Protein AF-G9PRA5-F1 (afdb_monomer)

Secondary structure (DSSP, 8-state):
--SGGGPPP------HHHHHHHHHHHHHHT--HHHHHHHHHHHHHHHHHHHHHHHHHHHHHHTT-S----HHHHHHHHT---

Structure (mmCIF, N/CA/C/O backbone):
data_AF-G9PRA5-F1
#
_entry.id   AF-G9PRA5-F1
#
loop_
_atom_site.group_PDB
_atom_site.id
_atom_site.type_symbol
_atom_site.label_atom_id
_atom_site.label_alt_id
_atom_site.label_comp_id
_atom_site.label_asym_id
_atom_site.label_entity_id
_atom_site.label_seq_id
_atom_site.pdbx_PDB_ins_code
_atom_site.Cartn_x
_atom_site.Cartn_y
_atom_site.Cartn_z
_atom_site.occupancy
_atom_site.B_iso_or_equiv
_atom_site.auth_seq_id
_atom_site.auth_comp_id
_atom_site.auth_asym_id
_atom_site.auth_atom_id
_atom_site.pdbx_PDB_model_num
ATOM 1 N N . MET A 1 1 ? -5.954 -26.219 11.888 1.00 45.66 1 MET A N 1
ATOM 2 C CA . MET A 1 1 ? -5.542 -25.089 12.753 1.00 45.66 1 MET A CA 1
ATOM 3 C C . MET A 1 1 ? -4.035 -24.845 12.612 1.00 45.66 1 MET A C 1
ATOM 5 O O . MET A 1 1 ? -3.288 -25.287 13.467 1.00 45.66 1 MET A O 1
ATOM 9 N N . SER A 1 2 ? -3.564 -24.198 11.534 1.00 52.91 2 SER A N 1
ATOM 10 C CA . SER A 1 2 ? -2.109 -24.009 11.315 1.00 52.91 2 SER A CA 1
ATOM 11 C C . SER A 1 2 ? -1.729 -22.749 10.512 1.00 52.91 2 SER A C 1
ATOM 13 O O . SER A 1 2 ? -0.656 -22.701 9.927 1.00 52.91 2 SER A O 1
ATOM 15 N N . ALA A 1 3 ? -2.585 -21.721 10.460 1.00 55.66 3 ALA A N 1
ATOM 16 C CA . ALA A 1 3 ? -2.254 -20.455 9.782 1.00 55.66 3 ALA A CA 1
ATOM 17 C C . ALA A 1 3 ? -1.651 -19.401 10.733 1.00 55.66 3 ALA A C 1
ATOM 19 O O . ALA A 1 3 ? -0.983 -18.472 10.296 1.00 55.66 3 ALA A O 1
ATOM 20 N N . LEU A 1 4 ? -1.849 -19.544 12.049 1.00 53.75 4 LEU A N 1
ATOM 21 C CA . LEU A 1 4 ? -1.39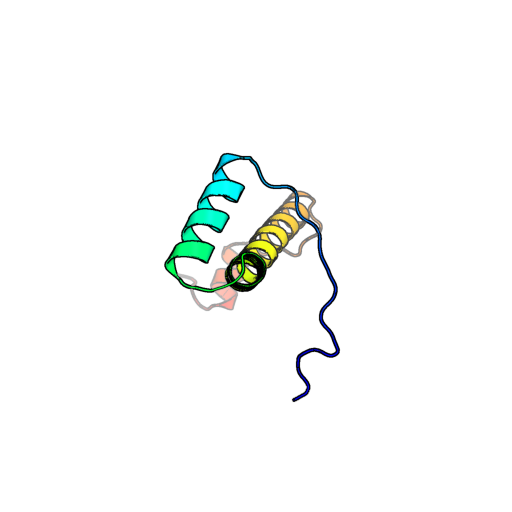5 -18.553 13.034 1.00 53.75 4 LEU A CA 1
ATOM 22 C C . LEU A 1 4 ? 0.097 -18.669 13.394 1.00 53.75 4 LEU A C 1
ATOM 24 O O . LEU A 1 4 ? 0.616 -17.784 14.064 1.00 53.75 4 LEU A O 1
ATOM 28 N N . ALA A 1 5 ? 0.801 -19.709 12.940 1.00 55.78 5 ALA A N 1
ATOM 29 C CA . ALA A 1 5 ? 2.191 -19.961 13.330 1.00 55.78 5 ALA A CA 1
ATOM 30 C C . ALA A 1 5 ? 3.238 -19.040 12.656 1.00 55.78 5 ALA A C 1
ATOM 32 O O . ALA A 1 5 ? 4.400 -19.097 13.038 1.00 55.78 5 ALA A O 1
ATOM 33 N N . SER A 1 6 ? 2.859 -18.185 11.692 1.00 74.06 6 SER A N 1
ATOM 34 C CA . SER A 1 6 ? 3.806 -17.329 10.939 1.00 74.06 6 SER A CA 1
ATOM 35 C C . SER A 1 6 ? 3.504 -15.818 10.996 1.00 74.06 6 SER A C 1
ATOM 37 O O . SER A 1 6 ? 4.207 -15.013 10.386 1.00 74.06 6 SER A O 1
ATOM 39 N N . ALA A 1 7 ? 2.470 -15.381 11.723 1.00 75.12 7 ALA A N 1
ATOM 40 C CA . ALA A 1 7 ? 2.121 -13.958 11.753 1.00 75.12 7 ALA A CA 1
ATOM 41 C C . ALA A 1 7 ? 3.150 -13.148 12.566 1.00 75.12 7 ALA A C 1
ATOM 43 O O . ALA A 1 7 ? 3.329 -13.383 13.762 1.00 75.12 7 ALA A O 1
ATOM 44 N N . ARG A 1 8 ? 3.802 -12.167 11.927 1.00 88.75 8 ARG A N 1
ATOM 45 C CA . ARG A 1 8 ? 4.703 -11.213 12.592 1.00 88.75 8 ARG A CA 1
ATOM 46 C C . ARG A 1 8 ? 3.948 -9.918 12.913 1.00 88.75 8 ARG A C 1
ATOM 48 O O . ARG A 1 8 ? 3.225 -9.421 12.049 1.00 88.75 8 ARG A O 1
ATOM 55 N N . PRO A 1 9 ? 4.072 -9.372 14.135 1.00 89.94 9 PRO A N 1
ATOM 56 C CA . PRO A 1 9 ? 3.423 -8.118 14.483 1.00 89.94 9 PRO A CA 1
ATOM 57 C C . PRO A 1 9 ? 4.091 -6.948 13.754 1.00 89.94 9 PRO A C 1
ATOM 59 O O . PRO A 1 9 ? 5.314 -6.831 13.743 1.00 89.94 9 PRO A O 1
ATOM 62 N N . THR A 1 10 ? 3.266 -6.051 13.222 1.00 90.50 10 THR A N 1
ATOM 63 C CA . THR A 1 10 ? 3.696 -4.792 12.604 1.00 90.50 10 THR A CA 1
ATOM 64 C C . THR A 1 10 ? 2.958 -3.645 13.280 1.00 90.50 10 THR A C 1
ATOM 66 O O . THR A 1 10 ? 1.751 -3.727 13.511 1.00 90.50 10 THR A O 1
ATOM 69 N N . SER A 1 11 ? 3.683 -2.575 13.608 1.00 93.25 11 SER A N 1
ATOM 70 C CA . SER A 1 11 ? 3.106 -1.336 14.131 1.00 93.25 11 SER A CA 1
ATOM 71 C C . SER A 1 11 ? 3.129 -0.272 13.043 1.00 93.25 11 SER A C 1
ATOM 73 O O . SER A 1 11 ? 4.160 -0.064 12.407 1.00 93.25 11 SER A O 1
ATOM 75 N N . VAL A 1 12 ? 2.000 0.402 12.838 1.00 92.62 12 VAL A N 1
ATOM 76 C CA . VAL A 1 12 ? 1.860 1.491 11.866 1.00 92.62 12 VAL A CA 1
ATOM 77 C C . VAL A 1 12 ? 1.360 2.743 12.572 1.00 92.62 12 VAL A C 1
ATOM 79 O O . VAL A 1 12 ? 0.540 2.671 13.490 1.00 92.62 12 VAL A O 1
ATOM 82 N N . ARG A 1 13 ? 1.856 3.903 12.142 1.00 95.56 13 ARG A N 1
ATOM 83 C CA . ARG A 1 13 ? 1.323 5.198 12.568 1.00 95.56 13 ARG A CA 1
ATOM 84 C C . ARG A 1 13 ? 0.245 5.616 11.584 1.00 95.56 13 ARG A C 1
ATOM 86 O O . ARG A 1 13 ? 0.476 5.594 10.382 1.00 95.56 13 ARG A O 1
ATOM 93 N N . LEU A 1 14 ? -0.908 5.997 12.113 1.00 96.00 14 LEU A N 1
ATOM 94 C CA . LEU A 1 14 ? -2.031 6.509 11.340 1.00 96.00 14 LEU A CA 1
ATOM 95 C C . LEU A 1 14 ? -2.358 7.907 11.842 1.00 96.00 14 LEU A C 1
ATOM 97 O O . LEU A 1 14 ? -2.215 8.192 13.036 1.00 96.00 14 LEU A O 1
ATOM 101 N N . ASP A 1 15 ? -2.816 8.763 10.938 1.00 98.25 15 ASP A N 1
ATOM 102 C CA . ASP A 1 15 ? -3.418 10.026 11.327 1.00 98.25 15 ASP A CA 1
ATOM 103 C C . ASP A 1 15 ? -4.707 9.786 12.143 1.00 98.25 15 ASP A C 1
ATOM 105 O O . ASP A 1 15 ? -5.293 8.692 12.166 1.00 98.25 15 ASP A O 1
ATOM 109 N N . VAL A 1 16 ? -5.139 10.829 12.854 1.00 98.06 16 VAL A N 1
ATOM 110 C CA . VAL A 1 16 ? -6.291 10.758 13.762 1.00 98.06 16 VAL A CA 1
ATOM 111 C C . VAL A 1 16 ? -7.571 10.383 13.014 1.00 98.06 16 VAL A C 1
ATOM 113 O O . VAL A 1 16 ? -8.373 9.604 13.532 1.00 98.06 16 VAL A O 1
ATOM 116 N N . GLU A 1 17 ? -7.767 10.897 11.802 1.00 98.31 17 GLU A N 1
ATOM 117 C CA . GLU A 1 17 ? -8.984 10.669 11.031 1.00 98.31 17 GLU A CA 1
ATOM 118 C C . GLU A 1 17 ? -9.085 9.208 10.581 1.00 98.31 17 GLU A C 1
ATOM 120 O O . GLU A 1 17 ? -10.105 8.549 10.818 1.00 98.31 17 GLU A O 1
ATOM 125 N N . THR A 1 18 ? -8.015 8.665 10.001 1.00 97.56 18 THR A N 1
ATOM 126 C CA . THR A 1 18 ? -7.941 7.268 9.559 1.00 97.56 18 THR A CA 1
ATOM 127 C C . THR A 1 18 ? -8.140 6.308 10.728 1.00 97.56 18 THR A C 1
ATOM 129 O O . THR A 1 18 ? -8.928 5.360 10.633 1.00 97.56 18 THR A O 1
ATOM 132 N N . SER A 1 19 ? -7.505 6.586 11.870 1.00 97.06 19 SER A N 1
ATOM 133 C CA . SER A 1 19 ? -7.681 5.796 13.093 1.00 97.06 19 SER A CA 1
ATOM 134 C C . SER A 1 19 ? -9.147 5.775 13.556 1.00 97.06 19 SER A C 1
ATOM 136 O O . SER A 1 19 ? -9.720 4.708 13.798 1.00 97.06 19 SER A O 1
ATOM 138 N N . GLN A 1 20 ? -9.818 6.933 13.569 1.00 98.25 20 GLN A N 1
ATOM 139 C CA . GLN A 1 20 ? -11.238 7.020 13.923 1.00 98.25 20 GLN A CA 1
ATOM 140 C C . GLN A 1 20 ? -12.155 6.313 12.914 1.00 98.25 20 GLN A C 1
ATOM 142 O O . GLN A 1 20 ? -13.174 5.730 13.303 1.00 98.25 20 GLN A O 1
ATOM 147 N N . ARG A 1 21 ? -11.832 6.359 11.614 1.00 98.06 21 ARG A N 1
ATOM 148 C CA . ARG A 1 21 ? -12.571 5.622 10.576 1.00 98.06 21 ARG A CA 1
ATOM 149 C C . ARG A 1 21 ? -12.478 4.114 10.813 1.00 98.06 21 ARG A C 1
ATOM 151 O O . ARG A 1 21 ? -13.515 3.446 10.775 1.00 98.06 21 ARG A O 1
ATOM 158 N N . LEU A 1 22 ? -11.290 3.600 11.138 1.00 97.31 22 LEU A N 1
ATOM 159 C CA . LEU A 1 22 ? -11.085 2.195 11.507 1.00 97.31 22 LEU A CA 1
ATOM 160 C C . LEU A 1 22 ? -11.849 1.814 12.780 1.00 97.31 22 LEU A C 1
ATOM 162 O O . LEU A 1 22 ? -12.498 0.770 12.800 1.00 97.31 22 LEU A O 1
ATOM 166 N N . ASP A 1 23 ? -11.841 2.663 13.811 1.00 97.94 23 ASP A N 1
ATOM 167 C CA . ASP A 1 23 ? -12.613 2.435 15.040 1.00 97.94 23 ASP A CA 1
ATOM 168 C C . ASP A 1 23 ? -14.119 2.329 14.758 1.00 97.94 23 ASP A C 1
ATOM 170 O O . ASP A 1 23 ? -14.799 1.429 15.260 1.00 97.94 23 ASP A O 1
ATOM 174 N N . ARG A 1 24 ? -14.663 3.237 13.936 1.00 98.44 24 ARG A N 1
ATOM 175 C CA . ARG A 1 24 ? -16.079 3.208 13.537 1.00 98.44 24 ARG A CA 1
ATOM 176 C C . ARG A 1 24 ? -16.412 1.944 12.747 1.00 98.44 24 ARG A C 1
ATOM 178 O O . ARG A 1 24 ? -17.446 1.332 13.011 1.00 98.44 24 ARG A O 1
ATOM 185 N N . LEU A 1 25 ? -15.557 1.550 11.803 1.00 98.12 25 LEU A N 1
ATOM 186 C CA . LEU A 1 25 ? -15.757 0.345 10.997 1.00 98.12 25 LEU A CA 1
ATOM 187 C C . LEU A 1 25 ? -15.723 -0.923 11.860 1.00 98.12 25 LEU A C 1
ATOM 189 O O . LEU A 1 25 ? -16.627 -1.751 11.761 1.00 98.12 25 LEU A O 1
ATOM 193 N N . ALA A 1 26 ? -14.737 -1.033 12.750 1.00 98.19 26 ALA A N 1
ATOM 194 C CA . ALA A 1 26 ? -14.604 -2.131 13.701 1.00 98.19 26 ALA A CA 1
ATOM 195 C C . ALA A 1 26 ? -15.859 -2.283 14.578 1.00 98.19 26 ALA A C 1
ATOM 197 O O . ALA A 1 26 ? -16.456 -3.359 14.631 1.00 98.19 26 ALA A O 1
ATOM 198 N N . ARG A 1 27 ? -16.329 -1.183 15.190 1.00 98.31 27 ARG A N 1
ATOM 199 C CA . ARG A 1 27 ? -17.549 -1.185 16.019 1.00 98.31 27 ARG A CA 1
ATOM 200 C C . ARG A 1 27 ? -18.794 -1.611 15.244 1.00 98.31 27 ARG A C 1
ATOM 202 O O . ARG A 1 27 ? -19.575 -2.406 15.749 1.00 98.31 27 ARG A O 1
ATOM 209 N N . ARG A 1 28 ? -18.977 -1.101 14.022 1.00 98.44 28 ARG A N 1
ATOM 210 C CA . ARG A 1 28 ? -20.165 -1.386 13.195 1.00 98.44 28 ARG A CA 1
ATOM 211 C C . ARG A 1 28 ? -20.263 -2.841 12.740 1.00 98.44 28 ARG A C 1
ATOM 213 O O . ARG A 1 28 ? -21.354 -3.300 12.435 1.00 98.44 28 ARG A O 1
ATOM 220 N N . THR A 1 29 ? -19.136 -3.536 12.642 1.00 98.00 29 THR A N 1
ATOM 221 C CA . THR A 1 29 ? -19.038 -4.863 12.010 1.00 98.00 29 THR A CA 1
ATOM 222 C C . THR A 1 29 ? -18.705 -5.981 12.995 1.00 98.00 29 THR A C 1
ATOM 224 O O . THR A 1 29 ? -18.718 -7.152 12.620 1.00 98.00 29 THR A O 1
ATOM 227 N N . GLY A 1 30 ? -18.369 -5.636 14.243 1.00 98.12 30 GLY A N 1
ATOM 228 C CA . GLY A 1 30 ? -17.955 -6.595 15.268 1.00 98.12 30 GLY A CA 1
ATOM 229 C C . GLY A 1 30 ? -16.583 -7.229 15.011 1.00 98.12 30 GLY A C 1
ATOM 230 O O . GLY A 1 30 ? -16.281 -8.280 15.573 1.00 98.12 30 GLY A O 1
ATOM 231 N N . ARG A 1 31 ? -15.746 -6.633 14.152 1.00 98.00 31 ARG A N 1
ATOM 232 C CA . ARG A 1 31 ? -14.382 -7.108 13.856 1.00 98.00 31 ARG A CA 1
ATOM 233 C C . ARG A 1 31 ? -13.329 -6.178 14.454 1.00 98.00 31 ARG A C 1
ATOM 235 O O . ARG A 1 31 ? -13.595 -5.016 14.738 1.00 98.00 31 ARG A O 1
ATOM 242 N N . SER A 1 32 ? -12.113 -6.686 14.650 1.00 97.06 32 SER A N 1
ATOM 243 C CA . SER A 1 32 ? -11.009 -5.886 15.191 1.00 97.06 32 SER A CA 1
ATOM 244 C C . SER A 1 32 ? -10.443 -4.914 14.151 1.00 97.06 32 SER A C 1
ATOM 246 O O . SER A 1 32 ? -10.488 -5.170 12.949 1.00 97.06 32 SER A O 1
ATOM 248 N N . ARG A 1 33 ? -9.816 -3.823 14.605 1.00 95.81 33 ARG A N 1
ATOM 249 C CA . ARG A 1 33 ? -9.042 -2.933 13.719 1.00 95.81 33 ARG A CA 1
ATOM 250 C C . ARG A 1 33 ? -7.963 -3.677 12.938 1.00 95.81 33 ARG A C 1
ATOM 252 O O . ARG A 1 33 ? -7.795 -3.438 11.750 1.00 95.81 33 ARG A O 1
ATOM 259 N N . ALA A 1 34 ? -7.265 -4.598 13.604 1.00 94.81 34 ALA A N 1
ATOM 260 C CA . ALA A 1 34 ? -6.194 -5.385 13.003 1.00 94.81 34 ALA A CA 1
ATOM 261 C C . ALA A 1 34 ? -6.687 -6.244 11.829 1.00 94.81 34 ALA A C 1
ATOM 263 O O . ALA A 1 34 ? -5.944 -6.440 10.875 1.00 94.81 34 ALA A O 1
ATOM 264 N N . PHE A 1 35 ? -7.938 -6.723 11.869 1.00 95.50 35 PHE A N 1
ATOM 265 C CA . PHE A 1 35 ? -8.544 -7.419 10.734 1.00 95.50 35 PHE A CA 1
ATOM 266 C C . PHE A 1 35 ? -8.627 -6.511 9.502 1.00 95.50 35 PHE A C 1
ATOM 268 O O . PHE A 1 35 ? -8.215 -6.922 8.424 1.00 95.50 35 PHE A O 1
ATOM 275 N N . TYR A 1 36 ? -9.113 -5.278 9.666 1.00 96.31 36 TYR A N 1
ATOM 276 C CA . TYR A 1 36 ? -9.248 -4.331 8.557 1.00 96.31 36 TYR A CA 1
ATOM 277 C C . TYR A 1 36 ? -7.917 -3.783 8.067 1.00 96.31 36 TYR A C 1
ATOM 279 O O . TYR A 1 36 ? -7.741 -3.640 6.865 1.00 96.31 36 TYR A O 1
ATOM 287 N N . LEU A 1 37 ? -6.977 -3.525 8.977 1.00 95.38 37 LEU A N 1
ATOM 288 C CA . LEU A 1 37 ? -5.639 -3.093 8.595 1.00 95.38 37 LEU A CA 1
ATOM 289 C C . LEU A 1 37 ? -4.933 -4.172 7.769 1.00 95.38 37 LEU A C 1
ATOM 291 O O . LEU A 1 37 ? -4.412 -3.871 6.704 1.00 95.38 37 LEU A O 1
ATOM 295 N N . ARG A 1 38 ? -4.962 -5.431 8.229 1.00 94.81 38 ARG A N 1
ATOM 296 C CA . ARG A 1 38 ? -4.389 -6.549 7.474 1.00 94.81 38 ARG A CA 1
ATOM 297 C C . ARG A 1 38 ? -5.057 -6.694 6.111 1.00 94.81 38 ARG A C 1
ATOM 299 O O . ARG A 1 38 ? -4.352 -6.775 5.121 1.00 94.81 38 ARG A O 1
ATOM 306 N N . ARG A 1 39 ? -6.391 -6.667 6.070 1.00 95.56 39 ARG A N 1
ATOM 307 C CA . ARG A 1 39 ? -7.144 -6.782 4.820 1.00 95.56 39 ARG A CA 1
ATOM 308 C C . ARG A 1 39 ? -6.768 -5.687 3.819 1.00 95.56 39 ARG A C 1
ATOM 310 O O . ARG A 1 39 ? -6.513 -6.004 2.673 1.00 95.56 39 ARG A O 1
ATOM 317 N N . ALA A 1 40 ? -6.686 -4.432 4.261 1.00 95.50 40 ALA A N 1
ATOM 318 C CA . ALA A 1 40 ? -6.288 -3.325 3.393 1.00 95.50 40 ALA A CA 1
ATOM 319 C C . ALA A 1 40 ? -4.853 -3.484 2.862 1.00 95.50 40 ALA A C 1
ATOM 321 O O . ALA A 1 40 ? -4.587 -3.132 1.723 1.00 95.50 40 ALA A O 1
ATOM 322 N N . ILE A 1 41 ? -3.932 -4.023 3.668 1.00 95.06 41 ILE A N 1
ATOM 323 C CA . ILE A 1 41 ? -2.563 -4.309 3.217 1.00 95.06 41 ILE A CA 1
ATOM 324 C C . ILE A 1 41 ? -2.567 -5.446 2.188 1.00 95.06 41 ILE A C 1
ATOM 326 O O . ILE A 1 41 ? -1.999 -5.288 1.117 1.00 95.06 41 ILE A O 1
ATOM 330 N N . GLU A 1 42 ? -3.225 -6.567 2.492 1.00 95.31 42 GLU A N 1
ATOM 331 C CA . GLU A 1 42 ? -3.312 -7.734 1.600 1.00 95.31 42 GLU A CA 1
ATOM 332 C C . GLU A 1 42 ? -3.997 -7.399 0.266 1.00 95.31 42 GLU A C 1
ATOM 334 O O . GLU A 1 42 ? -3.611 -7.937 -0.762 1.00 95.31 42 GLU A O 1
ATOM 339 N N . GLU A 1 43 ? -4.986 -6.500 0.264 1.00 96.81 43 GLU A N 1
ATOM 340 C CA . GLU A 1 43 ? -5.694 -6.072 -0.951 1.00 96.81 43 GLU A CA 1
ATOM 341 C C . GLU A 1 43 ? -4.873 -5.122 -1.843 1.00 96.81 43 GLU A C 1
ATOM 343 O O . GLU A 1 43 ? -5.220 -4.969 -3.010 1.00 96.81 43 GLU A O 1
ATOM 348 N N . HIS A 1 44 ? -3.814 -4.482 -1.332 1.00 96.44 44 HIS A N 1
ATOM 349 C CA . HIS A 1 44 ? -3.087 -3.426 -2.056 1.00 96.44 44 HIS A CA 1
ATOM 350 C C . HIS A 1 44 ? -1.582 -3.660 -2.213 1.00 96.44 44 HIS A C 1
ATOM 352 O O . HIS A 1 44 ? -0.927 -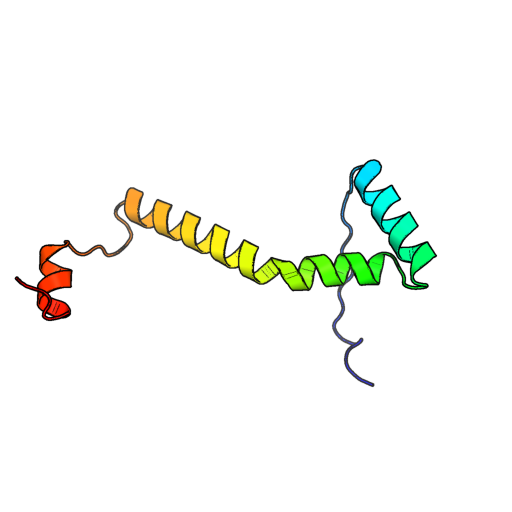2.896 -2.921 1.00 96.44 44 HIS A O 1
ATOM 358 N N . ILE A 1 45 ? -1.009 -4.673 -1.561 1.00 97.06 45 ILE A N 1
ATOM 359 C CA . ILE A 1 45 ? 0.442 -4.887 -1.588 1.00 97.06 45 ILE A CA 1
ATOM 360 C C . ILE A 1 45 ? 0.960 -5.198 -2.998 1.00 97.06 45 ILE A C 1
ATOM 362 O O . ILE A 1 45 ? 1.942 -4.590 -3.408 1.00 97.06 45 ILE A O 1
ATOM 366 N N . ASP A 1 46 ? 0.250 -6.023 -3.770 1.00 97.19 46 ASP A N 1
ATOM 367 C CA . ASP A 1 46 ? 0.641 -6.386 -5.141 1.00 97.19 46 ASP A CA 1
ATOM 368 C C . ASP A 1 46 ? 0.677 -5.165 -6.080 1.00 97.19 46 ASP A C 1
ATOM 370 O O . ASP A 1 46 ? 1.503 -5.077 -6.990 1.00 97.19 46 ASP A O 1
ATOM 374 N N . ASP A 1 47 ? -0.229 -4.206 -5.871 1.00 97.44 47 ASP A N 1
ATOM 375 C CA . ASP A 1 47 ? -0.272 -2.976 -6.662 1.00 97.44 47 ASP A CA 1
ATOM 376 C C . ASP A 1 47 ? 0.893 -2.050 -6.312 1.00 97.44 47 ASP A C 1
ATOM 378 O O . ASP A 1 47 ? 1.503 -1.474 -7.213 1.00 97.44 47 ASP A O 1
ATOM 382 N N . LEU A 1 48 ? 1.236 -1.955 -5.023 1.00 97.62 48 LEU A N 1
ATOM 383 C CA . LEU A 1 48 ? 2.406 -1.205 -4.569 1.00 97.62 48 LEU A CA 1
ATOM 384 C C . LEU A 1 48 ? 3.698 -1.816 -5.116 1.00 97.62 48 LEU A C 1
ATOM 386 O O . LEU A 1 48 ? 4.543 -1.085 -5.624 1.00 97.62 48 LEU A O 1
ATOM 390 N N . GLU A 1 49 ? 3.851 -3.139 -5.047 1.00 97.75 49 GLU A N 1
ATOM 391 C CA . GLU A 1 49 ? 5.015 -3.836 -5.608 1.00 97.75 49 GLU A CA 1
ATOM 392 C C . GL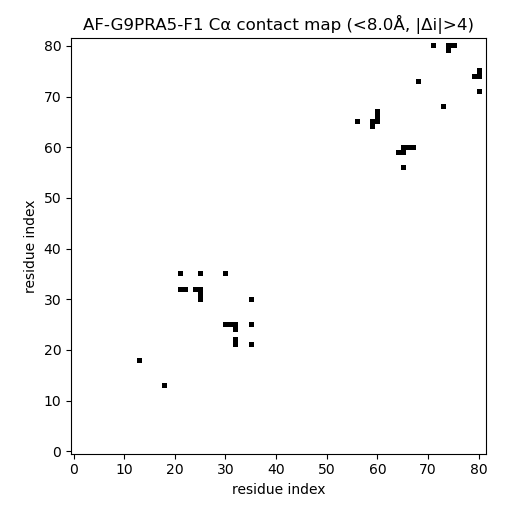U A 1 49 ? 5.162 -3.531 -7.103 1.00 97.75 49 GLU A C 1
ATOM 394 O O . GLU A 1 49 ? 6.219 -3.076 -7.539 1.00 97.75 49 GLU A O 1
ATOM 399 N N . ARG A 1 50 ? 4.069 -3.644 -7.868 1.00 97.62 50 ARG A N 1
ATOM 400 C CA . ARG A 1 50 ? 4.069 -3.331 -9.303 1.00 97.62 50 ARG A CA 1
ATOM 401 C C . ARG A 1 50 ? 4.434 -1.877 -9.596 1.00 97.62 50 ARG A C 1
ATOM 403 O O . ARG A 1 50 ? 5.166 -1.617 -10.549 1.00 97.62 50 ARG A O 1
ATOM 410 N N . GLU A 1 51 ? 3.909 -0.927 -8.825 1.00 97.81 51 GLU A N 1
ATOM 411 C CA . GLU A 1 51 ? 4.230 0.494 -8.993 1.00 97.81 51 GLU A CA 1
ATOM 412 C C . GLU A 1 51 ? 5.731 0.740 -8.812 1.00 97.81 51 GLU A C 1
ATOM 414 O O . GLU A 1 51 ? 6.366 1.371 -9.661 1.00 97.81 51 GLU A O 1
ATOM 419 N N . TYR A 1 52 ? 6.317 0.206 -7.740 1.00 96.50 52 TYR A N 1
ATOM 420 C CA . TYR A 1 52 ? 7.740 0.380 -7.470 1.00 96.50 52 TYR A CA 1
ATOM 421 C C . TYR A 1 52 ? 8.631 -0.356 -8.474 1.00 96.50 52 TYR A C 1
ATOM 423 O O . TYR A 1 52 ? 9.665 0.195 -8.857 1.00 96.50 52 TYR A O 1
ATOM 431 N N . ASP A 1 53 ? 8.227 -1.533 -8.950 1.00 97.50 53 ASP A N 1
ATOM 432 C CA . ASP A 1 53 ? 8.949 -2.264 -9.995 1.00 97.50 53 ASP A CA 1
ATOM 433 C C . ASP A 1 53 ? 8.972 -1.479 -11.314 1.00 97.50 53 ASP A C 1
ATOM 435 O O . ASP A 1 53 ? 10.037 -1.301 -11.909 1.00 97.50 53 ASP A O 1
ATOM 439 N N . LEU A 1 54 ? 7.830 -0.922 -11.735 1.00 97.06 54 LEU A N 1
ATOM 440 C CA . LEU A 1 54 ? 7.747 -0.077 -12.931 1.00 97.06 54 LEU A CA 1
ATOM 441 C C . LEU A 1 54 ? 8.616 1.177 -12.803 1.00 97.06 54 LEU A C 1
ATOM 443 O O . LEU A 1 54 ? 9.331 1.544 -13.736 1.00 97.06 54 LEU A O 1
ATOM 447 N N . LEU A 1 55 ? 8.577 1.844 -11.647 1.00 97.00 55 LEU A N 1
ATOM 448 C CA . LEU A 1 55 ? 9.422 3.011 -11.396 1.00 97.00 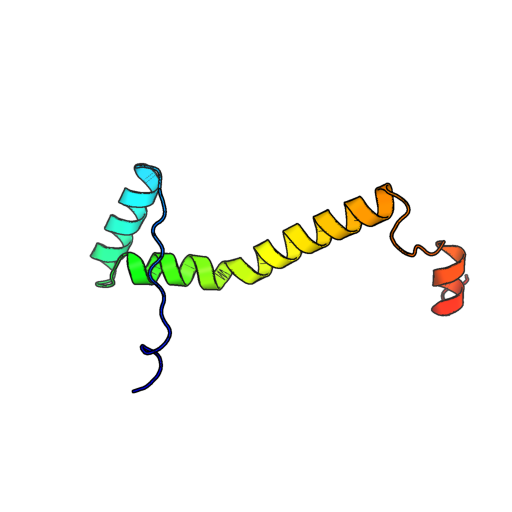55 LEU A CA 1
ATOM 449 C C . LEU A 1 55 ? 10.909 2.643 -11.440 1.00 97.00 55 LEU A C 1
ATOM 451 O O . LEU A 1 55 ? 11.708 3.383 -12.016 1.00 97.00 55 LEU A O 1
ATOM 455 N N . ALA A 1 56 ? 11.284 1.492 -10.878 1.00 95.69 56 ALA A N 1
ATOM 456 C CA . ALA A 1 56 ? 12.652 0.999 -10.936 1.00 95.69 56 ALA A CA 1
ATOM 457 C C . ALA A 1 56 ? 13.086 0.705 -12.381 1.00 95.69 56 ALA A C 1
ATOM 459 O O . ALA A 1 56 ? 14.183 1.104 -12.774 1.00 95.69 56 ALA A O 1
ATOM 460 N N . GLU A 1 57 ? 12.234 0.067 -13.185 1.00 95.62 57 GLU A N 1
ATOM 461 C CA . GLU A 1 57 ? 12.498 -0.211 -14.600 1.00 95.62 57 GLU A CA 1
ATOM 462 C C . GLU A 1 57 ? 12.700 1.080 -15.406 1.00 95.62 57 GLU A C 1
ATOM 464 O O . GLU A 1 57 ? 13.695 1.214 -16.124 1.00 95.62 57 GLU A O 1
ATOM 469 N N . VAL A 1 58 ? 11.826 2.075 -15.219 1.00 96.12 58 VAL A N 1
ATOM 470 C CA . VAL A 1 58 ? 11.948 3.396 -15.856 1.00 96.12 58 VAL A CA 1
ATOM 471 C C . VAL A 1 58 ? 13.294 4.047 -15.537 1.00 96.12 58 VAL A C 1
ATOM 473 O O . VAL A 1 58 ? 13.946 4.596 -16.430 1.00 96.12 58 VAL A O 1
ATOM 476 N N . GLU A 1 59 ? 13.749 3.971 -14.288 1.00 96.62 59 GLU A N 1
ATOM 477 C CA . GLU A 1 59 ? 15.052 4.511 -13.898 1.00 96.62 59 GLU A CA 1
ATOM 478 C C . GLU A 1 59 ? 16.224 3.733 -14.520 1.00 96.62 59 GLU A C 1
ATOM 480 O O . GLU A 1 59 ? 17.228 4.340 -14.904 1.00 96.62 59 GLU A O 1
ATOM 485 N N . GLN A 1 60 ? 16.112 2.412 -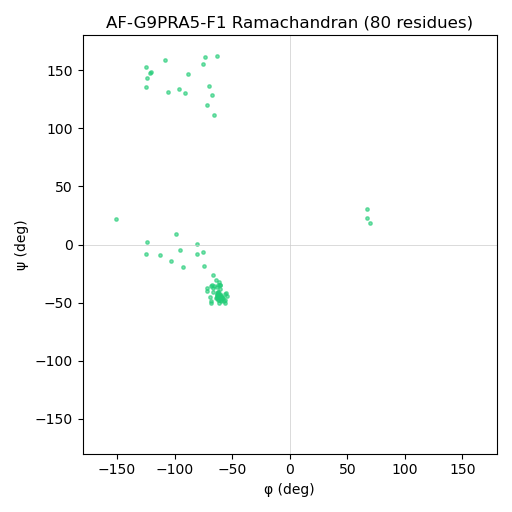14.701 1.00 96.88 60 GLN A N 1
ATOM 486 C CA . GLN A 1 60 ? 17.130 1.637 -15.426 1.00 96.88 60 GLN A CA 1
ATOM 487 C C . GLN A 1 60 ? 17.196 2.016 -16.908 1.00 96.88 60 GLN A C 1
ATOM 489 O O . GLN A 1 60 ? 18.296 2.161 -17.447 1.00 96.88 60 GLN A O 1
ATOM 494 N N . VAL A 1 61 ? 16.044 2.224 -17.552 1.00 95.00 61 VAL A N 1
ATOM 495 C CA . VAL A 1 61 ? 15.961 2.696 -18.943 1.00 95.00 61 VAL A CA 1
ATOM 496 C C . VAL A 1 61 ? 16.606 4.074 -19.077 1.00 95.00 61 VAL A C 1
ATOM 498 O O . VAL A 1 61 ? 17.495 4.260 -19.907 1.00 95.00 61 VAL A O 1
ATOM 501 N N . ARG A 1 62 ? 16.236 5.032 -18.217 1.00 94.25 62 ARG A N 1
ATOM 502 C CA . ARG A 1 62 ? 16.801 6.395 -18.228 1.00 94.25 62 ARG A CA 1
ATOM 503 C C . ARG A 1 62 ? 18.305 6.420 -17.985 1.00 94.25 62 ARG A C 1
ATOM 505 O O . ARG A 1 62 ? 19.005 7.249 -18.557 1.00 94.25 62 ARG A O 1
ATOM 512 N N . ALA A 1 63 ? 18.803 5.512 -17.152 1.00 96.56 63 ALA A N 1
ATOM 513 C CA . ALA A 1 63 ? 20.226 5.382 -16.877 1.00 96.56 63 ALA A CA 1
ATOM 514 C C . ALA A 1 63 ? 21.005 4.599 -17.951 1.00 96.56 63 ALA A C 1
ATOM 516 O O . ALA A 1 63 ? 22.209 4.402 -17.784 1.00 96.56 63 ALA A O 1
ATOM 517 N N . GLY A 1 64 ? 20.347 4.119 -19.01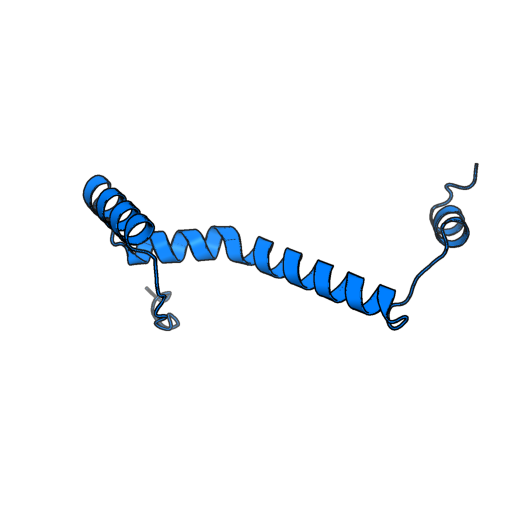5 1.00 95.12 64 GLY A N 1
ATOM 518 C CA . GLY A 1 64 ? 20.973 3.320 -20.073 1.00 95.12 64 GLY A CA 1
ATOM 519 C C . GLY A 1 64 ? 21.440 1.936 -19.612 1.00 95.12 64 GLY A C 1
ATOM 520 O O . GLY A 1 64 ? 22.361 1.372 -20.196 1.00 95.12 64 GLY A O 1
ATOM 521 N N . ARG A 1 65 ? 20.855 1.407 -18.531 1.00 95.50 65 ARG A N 1
ATOM 522 C CA . ARG A 1 65 ? 21.211 0.107 -17.936 1.00 95.50 65 ARG A CA 1
ATOM 523 C C . ARG A 1 65 ? 20.218 -1.007 -18.263 1.00 95.50 65 ARG A C 1
ATOM 525 O O . ARG A 1 65 ? 20.540 -2.172 -18.048 1.00 95.50 65 ARG A O 1
ATOM 532 N N . ALA A 1 66 ? 19.034 -0.666 -18.763 1.00 94.12 66 ALA A N 1
ATOM 533 C CA . ALA A 1 66 ? 18.080 -1.635 -19.290 1.00 94.12 66 ALA A CA 1
ATOM 534 C C . ALA A 1 66 ? 18.344 -1.903 -20.777 1.00 94.12 66 ALA A C 1
ATOM 536 O O . ALA A 1 66 ? 18.738 -1.000 -21.516 1.00 94.12 66 ALA A O 1
ATOM 537 N N . VAL A 1 67 ? 18.094 -3.139 -21.216 1.00 91.50 67 VAL A N 1
ATOM 538 C CA . VAL A 1 67 ? 18.017 -3.454 -22.647 1.00 91.50 67 VAL A CA 1
ATOM 539 C C . VAL A 1 67 ? 16.781 -2.761 -23.208 1.00 91.50 67 VAL A C 1
ATOM 541 O O . VAL A 1 67 ? 15.690 -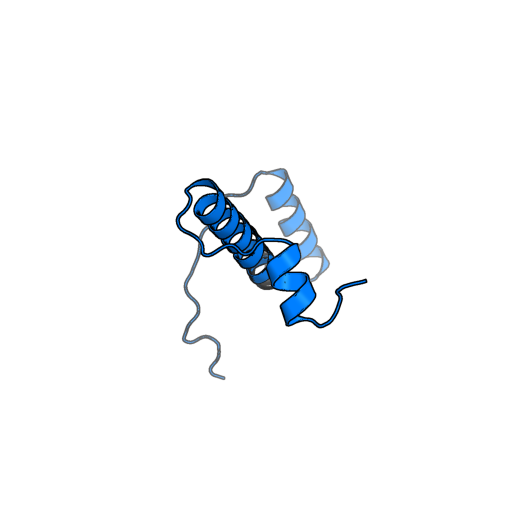2.903 -22.662 1.00 91.50 67 VAL A O 1
ATOM 544 N N . THR A 1 68 ? 16.956 -2.011 -24.288 1.00 91.81 68 THR A N 1
ATOM 545 C CA . THR A 1 68 ? 15.869 -1.369 -25.023 1.00 91.81 68 THR A CA 1
ATOM 546 C C . THR A 1 68 ? 15.934 -1.792 -2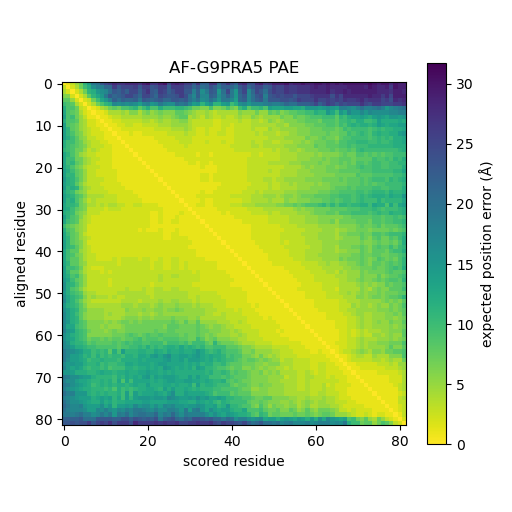6.483 1.00 91.81 68 THR A C 1
ATOM 548 O O . THR A 1 68 ? 17.002 -2.128 -26.994 1.00 91.81 68 THR A O 1
ATOM 551 N N . TRP A 1 69 ? 14.781 -1.778 -27.142 1.00 92.88 69 TRP A N 1
ATOM 552 C CA . TRP A 1 69 ? 14.649 -2.036 -28.572 1.00 92.88 69 TRP A CA 1
ATOM 553 C C . TRP A 1 69 ? 14.020 -0.820 -29.236 1.00 92.88 69 TRP A C 1
ATOM 555 O O . TRP A 1 69 ? 13.224 -0.107 -28.616 1.00 92.88 69 TRP A O 1
ATOM 565 N N . THR A 1 70 ? 14.378 -0.569 -30.488 1.00 93.44 70 THR A N 1
ATOM 566 C CA . THR A 1 70 ? 13.695 0.453 -31.283 1.00 93.44 70 THR A CA 1
ATOM 567 C C . THR A 1 70 ? 12.307 -0.031 -31.698 1.00 93.44 70 THR A C 1
ATOM 569 O O . THR A 1 70 ? 12.025 -1.231 -31.688 1.00 93.44 70 THR A O 1
ATOM 572 N N . LEU A 1 71 ? 11.433 0.902 -32.086 1.00 93.19 71 LEU A N 1
ATOM 573 C CA . LEU A 1 71 ? 10.115 0.549 -32.614 1.00 93.19 71 LEU A CA 1
ATOM 574 C C . LEU A 1 71 ? 10.248 -0.388 -33.825 1.00 93.19 71 LEU A C 1
ATOM 576 O O . LEU A 1 71 ? 9.658 -1.463 -33.809 1.00 93.19 71 LEU A O 1
ATOM 580 N N . ASP A 1 72 ? 11.120 -0.048 -34.778 1.00 95.31 72 ASP A N 1
ATOM 581 C CA . ASP A 1 72 ? 11.398 -0.874 -35.956 1.00 95.31 72 ASP A CA 1
ATOM 582 C C . ASP A 1 72 ? 11.817 -2.303 -35.580 1.00 95.31 72 ASP A C 1
ATOM 584 O O . ASP A 1 72 ? 11.365 -3.262 -36.194 1.00 95.31 72 ASP A O 1
ATOM 588 N N . GLU A 1 73 ? 12.698 -2.483 -34.586 1.00 95.25 73 GLU A N 1
ATOM 589 C CA . GLU A 1 73 ? 13.135 -3.818 -34.144 1.00 95.25 73 GLU A CA 1
ATOM 590 C C . GLU A 1 73 ? 11.972 -4.652 -33.599 1.00 95.25 73 GLU A C 1
ATOM 592 O O . GLU A 1 73 ? 11.871 -5.845 -33.904 1.00 95.25 73 GLU A O 1
ATOM 597 N N . VAL A 1 74 ? 11.086 -4.021 -32.828 1.00 94.69 74 VAL A N 1
ATOM 598 C CA . VAL A 1 74 ? 9.898 -4.670 -32.268 1.00 94.69 74 VAL A CA 1
ATOM 599 C C . VAL A 1 74 ? 8.892 -5.001 -33.372 1.00 94.69 74 VAL A C 1
ATOM 601 O O . VAL A 1 74 ? 8.406 -6.133 -33.414 1.00 94.69 74 VAL A O 1
ATOM 604 N N . GLU A 1 75 ? 8.626 -4.077 -34.297 1.00 96.12 75 GLU A N 1
ATOM 605 C CA . GLU A 1 75 ? 7.677 -4.265 -35.401 1.00 96.12 75 GLU A CA 1
ATOM 606 C C . GLU A 1 75 ? 8.055 -5.449 -36.297 1.00 96.12 75 GLU A C 1
ATOM 608 O O . GLU A 1 75 ? 7.198 -6.306 -36.538 1.00 96.12 75 GLU A O 1
ATOM 613 N N . ARG A 1 76 ? 9.332 -5.605 -36.694 1.00 95.81 76 ARG A N 1
ATOM 614 C CA . ARG A 1 76 ? 9.740 -6.817 -37.446 1.00 95.81 76 ARG A CA 1
ATOM 615 C C . ARG A 1 76 ? 9.646 -8.079 -36.613 1.00 95.81 76 ARG A C 1
ATOM 617 O O . ARG A 1 76 ? 9.254 -9.116 -37.140 1.00 95.81 76 ARG A O 1
ATOM 624 N N . SER A 1 77 ? 9.985 -8.022 -35.322 1.00 94.81 77 SER A N 1
ATOM 625 C CA . SER A 1 77 ? 9.919 -9.212 -34.461 1.00 94.81 77 SER A CA 1
ATOM 626 C C . SER A 1 77 ? 8.491 -9.745 -34.293 1.00 94.81 77 SER A C 1
ATOM 628 O O . SER A 1 77 ? 8.297 -10.953 -34.161 1.00 94.81 77 SER A O 1
ATOM 630 N N . LEU A 1 78 ? 7.496 -8.853 -34.342 1.00 95.62 78 LEU A N 1
ATOM 631 C CA . LEU A 1 78 ? 6.077 -9.178 -34.207 1.00 95.62 78 LEU A CA 1
ATOM 632 C C . LEU A 1 78 ? 5.362 -9.359 -35.558 1.00 95.62 78 LEU A C 1
ATOM 634 O O . LEU A 1 78 ? 4.188 -9.724 -35.569 1.00 95.62 78 LEU A O 1
ATOM 638 N N . GLY A 1 79 ? 6.045 -9.125 -36.686 1.00 94.56 79 GLY A N 1
ATOM 639 C CA . GLY A 1 79 ? 5.446 -9.177 -38.023 1.00 94.56 79 GLY A CA 1
ATOM 640 C C . GLY A 1 79 ? 4.419 -8.067 -38.272 1.00 94.56 79 GLY A C 1
ATOM 641 O O . GLY A 1 79 ? 3.450 -8.282 -38.995 1.00 94.56 79 GLY A O 1
ATOM 642 N N . LEU A 1 80 ? 4.610 -6.908 -37.637 1.00 94.56 80 LEU A N 1
ATOM 643 C CA . LEU A 1 80 ? 3.730 -5.739 -37.720 1.00 94.56 80 LEU A CA 1
ATOM 644 C C . LEU A 1 80 ? 4.232 -4.676 -38.711 1.00 94.56 80 LEU A C 1
ATOM 646 O O . LEU A 1 80 ? 3.684 -3.582 -38.742 1.00 94.56 80 LEU A O 1
ATOM 650 N N . GLU A 1 81 ? 5.258 -4.979 -39.509 1.00 83.81 81 GLU A N 1
ATOM 651 C CA . GLU A 1 81 ? 5.789 -4.056 -40.518 1.00 83.81 81 GLU A CA 1
ATOM 652 C C . GLU A 1 81 ? 4.743 -3.798 -41.619 1.00 83.81 81 GLU A C 1
ATOM 654 O O . GLU A 1 81 ? 4.415 -4.698 -42.400 1.00 83.81 81 GLU A O 1
ATOM 659 N N . GLY A 1 82 ? 4.213 -2.571 -41.674 1.00 67.00 82 GLY A N 1
ATOM 660 C CA . GLY A 1 82 ? 3.214 -2.124 -42.649 1.00 67.00 82 GLY A CA 1
ATOM 661 C C . GLY A 1 82 ? 2.978 -0.622 -42.614 1.00 67.00 82 GLY A C 1
ATOM 662 O O . GLY A 1 82 ? 2.769 -0.088 -41.505 1.00 67.00 82 GLY A O 1
#

Solvent-accessible surface area (backbone atoms only — not comparable to full-atom values): 5211 Å² total; per-residue (Å²): 143,79,77,77,84,75,76,75,91,79,88,81,92,70,57,73,66,61,49,51,52,40,52,52,51,18,68,77,69,78,46,56,54,67,57,55,54,50,48,57,45,71,76,43,47,69,59,52,53,51,52,54,51,52,55,52,49,54,51,31,47,76,69,68,72,44,91,81,77,54,69,70,60,50,29,60,75,70,70,61,76,126

Mean predicted aligned error: 7.04 Å

Radius of gyration: 22.24 Å; Cα contacts (8 Å, |Δi|>4): 21; chains: 1; bounding box: 41×36×59 Å

Nearest PDB structures (foldseek):
  2dam-assembly1_A  TM=3.899E-01  e=4.808E+00  Homo sapiens

Sequence (82 aa):
MSALASARPTSVR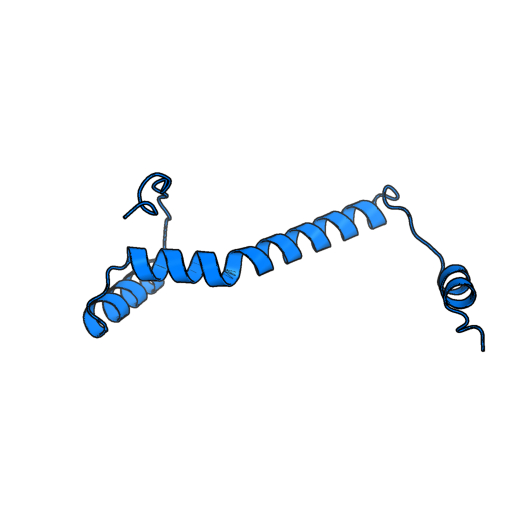LDVETSQRLDRLARRTGRSRAFYLRRAIEEHIDDLEREYDLLAEVEQVRAGRAVTWTLDEVERSLGLEG

Foldseek 3Di:
DPPPPDDDDDDDDDDPVVVVVLVVVCVVPVHHSVVVVVVVCVVCVVVVVVVVVVVVVVVCVVVVNDDDDDPVRVCVVVVNDD

pLDDT: mean 92.23, std 11.31, range [45.66, 98.44]